Protein AF-A0A3Q8U109-F1 (afdb_monomer)

Organism: NCBI:txid312306

Radius of gyration: 13.74 Å; Cα contacts (8 Å, |Δi|>4): 102; chains: 1; bounding box: 30×37×34 Å

Nearest PDB structures (foldseek):
  9ir4-assembly1_A  TM=5.573E-01  e=6.163E-01  Henipavirus nipahense
  8zpv-assembly1_A  TM=5.635E-01  e=8.943E-01  Henipavirus nipahense
  9cgi-assembly1_A  TM=5.580E-01  e=9.515E-01  Henipavirus nipahense
  9ir3-assembly1_A  TM=5.574E-01  e=1.220E+00  Henipavirus nipahense

Secondary structure (DSSP, 8-state):
-------HHHHHHHHHHHHHHHS-HHHHHHHHHHHHHHHTT---PPEE-SSEEEEEETTEEEEEESS-TTSPPEEEEHHHHHHHHHHTT----

Sequence (93 aa):
MPRHAANPQSHDAGLLRWIGEAFTATERQHILVEALATRNNRLVDPYNSDDYRVTFEDEQVLIERHDEKDRPAVRVPLDVFIAALRAGQQPGA

Mean predicted aligned error: 8.63 Å

Foldseek 3Di:
DDDPPPPVVVVLVVVLVCCLVPPDLVRLVVVLVQLVCLQVVDDDDWDDDPQWIWDDDNQWIWIGGPVDPPDHTDIDGSVSSNVSSVVSNDDDD

Solvent-accessible surface area (backbone atoms only — not comparable to full-atom values): 5507 Å² total; per-residue (Å²): 133,85,77,78,73,79,52,65,69,60,55,52,54,52,47,40,49,43,54,57,74,74,40,52,77,66,51,42,54,52,52,42,53,46,51,54,38,31,70,70,77,38,94,58,79,60,50,76,56,90,59,35,34,40,36,73,47,88,65,32,32,38,40,37,52,61,85,43,88,86,57,78,62,46,76,42,47,38,70,58,50,49,51,40,45,54,61,66,62,59,72,82,130

Structure (mmCIF, N/CA/C/O backbone):
data_AF-A0A3Q8U109-F1
#
_entry.id   AF-A0A3Q8U109-F1
#
loop_
_atom_site.group_PDB
_atom_site.id
_atom_site.type_symbol
_atom_site.label_atom_id
_atom_site.label_alt_id
_atom_site.label_comp_id
_atom_site.label_asym_id
_atom_site.label_entity_id
_atom_site.label_seq_id
_atom_site.pdbx_PDB_ins_code
_atom_site.Cartn_x
_atom_site.Cartn_y
_atom_site.Cartn_z
_atom_site.occupancy
_atom_site.B_iso_or_equiv
_atom_site.auth_seq_id
_atom_site.auth_comp_id
_atom_site.auth_asym_id
_atom_site.auth_atom_id
_atom_site.pdbx_PDB_model_num
ATOM 1 N N . MET A 1 1 ? -5.834 -28.767 -22.967 1.00 41.62 1 MET A N 1
ATOM 2 C CA . MET A 1 1 ? -5.305 -27.437 -22.603 1.00 41.62 1 MET A CA 1
ATOM 3 C C . MET A 1 1 ? -5.346 -27.308 -21.083 1.00 41.62 1 MET A C 1
ATOM 5 O O . MET A 1 1 ? -6.448 -27.178 -20.555 1.00 41.62 1 MET A O 1
ATOM 9 N N . PRO A 1 2 ? -4.226 -27.445 -20.353 1.00 39.81 2 PRO A N 1
ATOM 10 C CA . PRO A 1 2 ? -4.243 -27.235 -18.911 1.00 39.81 2 PRO A CA 1
ATOM 11 C C . PRO A 1 2 ? -4.446 -25.739 -18.648 1.00 39.81 2 PRO A C 1
ATOM 13 O O . PRO A 1 2 ? -3.653 -24.904 -19.075 1.00 39.81 2 PRO A O 1
ATOM 16 N N . ARG A 1 3 ? -5.558 -25.396 -17.993 1.00 44.34 3 ARG A N 1
ATOM 17 C CA . ARG A 1 3 ? -5.782 -24.059 -17.443 1.00 44.34 3 ARG A CA 1
ATOM 18 C C . ARG A 1 3 ? -4.727 -23.867 -16.357 1.00 44.34 3 ARG A C 1
ATOM 20 O O . ARG A 1 3 ? -4.799 -24.538 -15.332 1.00 44.34 3 ARG A O 1
ATOM 27 N N . HIS A 1 4 ? -3.737 -23.011 -16.605 1.00 38.00 4 HIS A N 1
ATOM 28 C CA . HIS A 1 4 ? -2.868 -22.499 -15.552 1.00 38.00 4 HIS A CA 1
ATOM 29 C C . HIS A 1 4 ? -3.779 -21.834 -14.521 1.00 38.00 4 HIS A C 1
ATOM 31 O O . HIS A 1 4 ? -4.272 -20.728 -14.734 1.00 38.00 4 HIS A O 1
ATOM 37 N N . ALA A 1 5 ? -4.051 -22.538 -13.425 1.00 41.56 5 ALA A N 1
ATOM 38 C CA . ALA A 1 5 ? -4.465 -21.887 -12.203 1.00 41.56 5 ALA A CA 1
ATOM 39 C C . ALA A 1 5 ? -3.341 -20.897 -11.884 1.00 41.56 5 ALA A C 1
ATOM 41 O O . ALA A 1 5 ? -2.217 -21.311 -11.600 1.00 41.56 5 ALA A O 1
ATOM 42 N N . ALA A 1 6 ? -3.608 -19.600 -12.039 1.00 37.47 6 ALA A N 1
ATOM 43 C CA . ALA A 1 6 ? -2.751 -18.569 -11.487 1.00 37.47 6 ALA A CA 1
ATOM 44 C C . ALA A 1 6 ? -2.716 -18.835 -9.981 1.00 37.47 6 ALA A C 1
ATOM 46 O O . ALA A 1 6 ? -3.685 -18.574 -9.275 1.00 37.47 6 ALA A O 1
ATOM 47 N N . ASN A 1 7 ? -1.656 -19.500 -9.529 1.00 35.41 7 ASN A N 1
ATOM 48 C CA . ASN A 1 7 ? -1.497 -19.887 -8.144 1.00 35.41 7 ASN A CA 1
ATOM 49 C C . ASN A 1 7 ? -1.443 -18.579 -7.333 1.00 35.41 7 ASN A C 1
ATOM 51 O O . ASN A 1 7 ? -0.534 -17.783 -7.587 1.00 35.41 7 ASN A O 1
ATOM 55 N N . PRO A 1 8 ? -2.388 -18.301 -6.416 1.00 46.12 8 PRO A N 1
ATOM 56 C CA . PRO A 1 8 ? -2.403 -17.040 -5.669 1.00 46.12 8 PRO A CA 1
ATOM 57 C C . PRO A 1 8 ? -1.075 -16.810 -4.927 1.00 46.12 8 PRO A C 1
ATOM 59 O O . PRO A 1 8 ? -0.540 -15.710 -4.967 1.00 46.12 8 PRO A O 1
ATOM 62 N N . GLN A 1 9 ? -0.429 -17.886 -4.455 1.00 43.00 9 GLN A N 1
ATOM 63 C CA . GLN A 1 9 ? 0.911 -17.845 -3.850 1.00 43.00 9 GLN A CA 1
ATOM 64 C C . GLN A 1 9 ? 2.016 -17.254 -4.743 1.00 43.00 9 GLN A C 1
ATOM 66 O O . GLN A 1 9 ? 2.984 -16.698 -4.228 1.00 43.00 9 GLN A O 1
ATOM 71 N N . SER A 1 10 ? 1.917 -17.375 -6.071 1.00 50.69 10 SER A N 1
ATOM 72 C CA . SER A 1 10 ? 2.894 -16.771 -6.988 1.00 50.69 10 SER A CA 1
ATOM 73 C C . SER A 1 10 ? 2.677 -15.264 -7.144 1.00 50.69 10 SER A C 1
ATOM 75 O O . SER A 1 10 ? 3.644 -14.538 -7.368 1.00 50.69 10 SER A O 1
ATOM 77 N N . HIS A 1 11 ? 1.436 -14.790 -6.981 1.00 52.88 11 HIS A N 1
ATOM 78 C CA . HIS A 1 11 ? 1.132 -13.361 -6.914 1.00 52.88 11 HIS A CA 1
ATOM 79 C C . HIS A 1 11 ? 1.628 -12.752 -5.597 1.00 52.88 11 HIS A C 1
ATOM 81 O O . HIS A 1 11 ? 2.255 -11.697 -5.635 1.00 52.88 11 HIS A O 1
ATOM 87 N N . ASP A 1 12 ? 1.440 -13.440 -4.466 1.00 57.41 12 ASP A N 1
ATOM 88 C CA . ASP A 1 12 ? 1.899 -12.976 -3.148 1.00 57.41 12 ASP A CA 1
ATOM 89 C C . ASP A 1 12 ? 3.429 -12.854 -3.065 1.00 57.41 12 ASP A C 1
ATOM 91 O O . ASP A 1 12 ? 3.956 -11.834 -2.623 1.00 57.41 12 ASP A O 1
ATOM 95 N N . ALA A 1 13 ? 4.169 -13.862 -3.541 1.00 63.75 13 ALA A N 1
ATOM 96 C CA . ALA A 1 13 ? 5.634 -13.830 -3.540 1.00 63.75 13 ALA A CA 1
ATOM 97 C C . ALA A 1 13 ? 6.207 -12.771 -4.501 1.00 63.75 13 ALA A C 1
ATOM 99 O O . ALA A 1 13 ? 7.202 -12.117 -4.182 1.00 63.75 13 ALA A O 1
ATOM 100 N N . GLY A 1 14 ? 5.574 -12.579 -5.664 1.00 67.94 14 GLY A N 1
ATOM 101 C CA . GLY A 1 14 ? 5.946 -11.530 -6.615 1.00 67.94 14 GLY A CA 1
ATOM 102 C C . GLY A 1 14 ? 5.688 -10.126 -6.066 1.00 67.94 14 GLY A C 1
ATOM 103 O O . GLY A 1 14 ? 6.533 -9.246 -6.218 1.00 67.94 14 GLY A O 1
ATOM 104 N N . LEU A 1 15 ? 4.566 -9.939 -5.366 1.00 70.06 15 LEU A N 1
ATOM 105 C CA . LEU A 1 15 ? 4.221 -8.694 -4.684 1.00 70.06 15 LEU A CA 1
ATOM 106 C C . LEU A 1 15 ? 5.194 -8.382 -3.542 1.00 70.06 15 LEU A C 1
ATOM 108 O O . LEU A 1 15 ? 5.707 -7.273 -3.475 1.00 70.06 15 LEU A O 1
ATOM 112 N N . LEU A 1 16 ? 5.472 -9.352 -2.666 1.00 68.12 16 LEU A N 1
ATOM 113 C CA . LEU A 1 16 ? 6.422 -9.213 -1.556 1.00 68.12 16 LEU A CA 1
ATOM 114 C C . LEU A 1 16 ? 7.804 -8.790 -2.044 1.00 68.12 16 LEU A C 1
ATOM 116 O O . LEU A 1 16 ? 8.410 -7.866 -1.503 1.00 68.12 16 LEU A O 1
ATOM 120 N N . ARG A 1 17 ? 8.290 -9.463 -3.091 1.00 71.25 17 ARG A N 1
ATOM 121 C CA . ARG A 1 17 ? 9.562 -9.133 -3.722 1.00 71.25 17 ARG A CA 1
ATOM 122 C C . ARG A 1 17 ? 9.531 -7.719 -4.301 1.00 71.25 17 ARG A C 1
ATOM 124 O O . ARG A 1 17 ? 10.458 -6.956 -4.057 1.00 71.25 17 ARG A O 1
ATOM 131 N N . TRP A 1 18 ? 8.457 -7.355 -4.996 1.00 75.19 18 TRP A N 1
ATOM 132 C CA . TRP A 1 18 ? 8.310 -6.022 -5.567 1.00 75.19 18 TRP A CA 1
ATOM 133 C C . TRP A 1 18 ? 8.240 -4.929 -4.494 1.00 75.19 18 TRP A C 1
ATOM 135 O O . TRP A 1 18 ? 8.980 -3.968 -4.597 1.00 75.19 18 TRP A O 1
ATOM 145 N N . ILE A 1 19 ? 7.463 -5.085 -3.417 1.00 74.88 19 ILE A N 1
ATOM 146 C CA . ILE A 1 19 ? 7.456 -4.150 -2.271 1.00 74.88 19 ILE A CA 1
ATOM 147 C C . ILE A 1 19 ? 8.851 -4.077 -1.624 1.00 74.88 19 ILE A C 1
ATOM 149 O O . ILE A 1 19 ? 9.292 -3.024 -1.162 1.00 74.88 19 ILE A O 1
ATOM 153 N N . GLY A 1 20 ? 9.560 -5.206 -1.586 1.00 69.44 20 GLY A N 1
ATOM 154 C CA . GLY A 1 20 ? 10.950 -5.313 -1.151 1.00 69.44 20 GLY A CA 1
ATOM 155 C C . GLY A 1 20 ? 11.912 -4.446 -1.970 1.00 69.44 20 GLY A C 1
ATOM 156 O O . GLY A 1 20 ? 12.748 -3.749 -1.390 1.00 69.44 20 GLY A O 1
ATOM 157 N N . GLU A 1 21 ? 11.778 -4.497 -3.296 1.00 74.81 21 GLU A N 1
ATOM 158 C CA . GLU A 1 21 ? 12.667 -3.860 -4.277 1.00 74.81 21 GLU A CA 1
ATOM 159 C C . GLU A 1 21 ? 12.267 -2.410 -4.613 1.00 74.81 21 GLU A C 1
ATOM 161 O O . GLU A 1 21 ? 13.143 -1.575 -4.810 1.00 74.81 21 GLU A O 1
ATOM 166 N N . ALA A 1 22 ? 10.969 -2.108 -4.668 1.00 72.19 22 ALA A N 1
ATOM 167 C CA . ALA A 1 22 ? 10.424 -0.832 -5.127 1.00 72.19 22 ALA A CA 1
ATOM 168 C C . ALA A 1 22 ? 10.256 0.194 -4.004 1.00 72.19 22 ALA A C 1
ATOM 170 O O . ALA A 1 22 ? 10.352 1.387 -4.263 1.00 72.19 22 ALA A O 1
ATOM 171 N N . PHE A 1 23 ?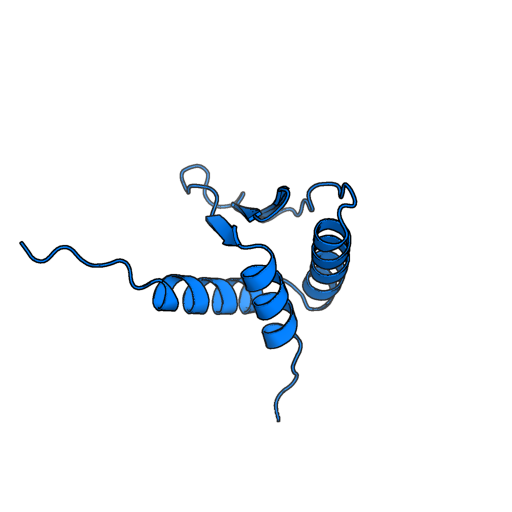 9.977 -0.242 -2.769 1.00 81.06 23 PHE A N 1
ATOM 172 C CA . PHE A 1 23 ? 9.716 0.688 -1.671 1.00 81.06 23 PHE A CA 1
ATOM 173 C C . PHE A 1 23 ? 10.966 0.827 -0.813 1.00 81.06 23 PHE A C 1
ATOM 175 O O . PHE A 1 23 ? 11.524 -0.160 -0.320 1.00 81.06 23 PHE A O 1
ATOM 182 N N . THR A 1 24 ? 11.375 2.059 -0.540 1.00 82.94 24 THR A N 1
ATOM 183 C CA . THR A 1 24 ? 12.378 2.322 0.489 1.00 82.94 24 THR A CA 1
ATOM 184 C C . THR A 1 24 ? 11.838 1.965 1.878 1.00 82.94 24 THR A C 1
ATOM 186 O O . THR A 1 24 ? 10.634 1.834 2.107 1.00 82.94 24 THR A O 1
ATOM 189 N N . ALA A 1 25 ? 12.733 1.813 2.859 1.00 80.06 25 ALA A N 1
ATOM 190 C CA . ALA A 1 25 ? 12.333 1.547 4.244 1.00 80.06 25 ALA A CA 1
ATOM 191 C C . ALA A 1 25 ? 11.374 2.620 4.802 1.00 80.06 25 ALA A C 1
ATOM 193 O O . ALA A 1 25 ? 10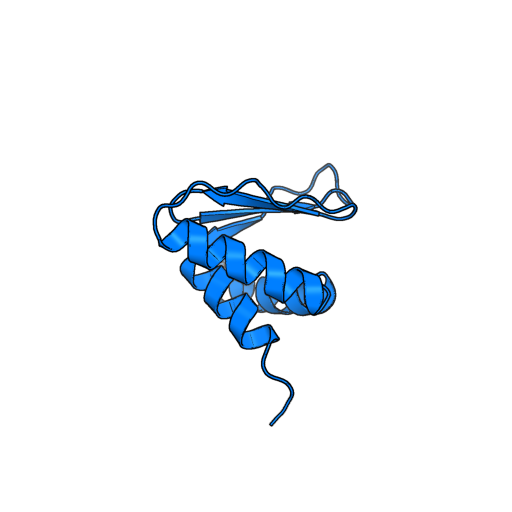.433 2.284 5.523 1.00 80.06 25 ALA A O 1
ATOM 194 N N . THR A 1 26 ? 11.581 3.884 4.422 1.00 83.94 26 THR A N 1
ATOM 195 C CA . THR A 1 26 ? 10.736 5.018 4.816 1.00 83.94 26 THR A CA 1
ATOM 196 C C . THR A 1 26 ? 9.356 4.948 4.167 1.00 83.94 26 THR A C 1
ATOM 198 O O . THR A 1 26 ? 8.351 5.080 4.864 1.00 83.94 26 THR A O 1
ATOM 201 N N . GLU A 1 27 ? 9.288 4.688 2.858 1.00 86.06 27 GLU A N 1
ATOM 202 C CA . GLU A 1 27 ? 8.016 4.540 2.136 1.00 86.06 27 GLU A CA 1
ATOM 203 C C . GLU A 1 27 ? 7.211 3.365 2.683 1.00 86.06 27 GLU A C 1
ATOM 205 O O . GLU A 1 27 ? 6.031 3.517 2.981 1.00 86.06 27 GLU A O 1
ATOM 210 N N . ARG A 1 28 ? 7.858 2.221 2.941 1.00 85.12 28 ARG A N 1
ATOM 211 C CA . ARG A 1 28 ? 7.200 1.066 3.570 1.00 85.12 28 ARG A CA 1
ATOM 212 C C . ARG A 1 28 ? 6.552 1.422 4.899 1.00 85.12 28 ARG A C 1
ATOM 214 O O . ARG A 1 28 ? 5.426 1.005 5.153 1.00 85.12 28 ARG A O 1
ATOM 221 N N . GLN A 1 29 ? 7.254 2.163 5.755 1.00 86.38 29 GLN A N 1
ATOM 222 C CA . GLN A 1 29 ? 6.708 2.559 7.049 1.00 86.38 29 GLN A CA 1
ATOM 223 C C . GLN A 1 29 ? 5.532 3.529 6.889 1.00 86.38 29 GLN A C 1
ATOM 225 O O . GLN A 1 29 ? 4.528 3.363 7.578 1.00 86.38 29 GLN A O 1
ATOM 230 N N . HIS A 1 30 ? 5.637 4.502 5.981 1.00 88.06 30 HIS A N 1
ATOM 231 C CA . HIS A 1 30 ? 4.560 5.451 5.702 1.00 88.06 30 HIS A CA 1
ATOM 232 C C . HIS A 1 30 ? 3.313 4.722 5.180 1.00 88.06 30 HIS A C 1
ATOM 234 O O . HIS A 1 30 ? 2.254 4.779 5.803 1.00 88.06 30 HIS A O 1
ATOM 240 N N . ILE A 1 31 ? 3.473 3.939 4.116 1.00 89.00 31 ILE A N 1
ATOM 241 C CA . ILE A 1 31 ? 2.396 3.184 3.473 1.00 89.00 31 ILE A CA 1
ATOM 242 C C . ILE A 1 31 ? 1.776 2.179 4.455 1.00 89.00 31 ILE A C 1
ATOM 244 O O . ILE A 1 31 ? 0.564 1.980 4.449 1.00 89.00 31 ILE A O 1
ATOM 248 N N . LEU A 1 32 ? 2.561 1.574 5.356 1.00 89.62 32 LEU A N 1
ATOM 249 C CA . LEU A 1 32 ? 2.028 0.704 6.408 1.00 89.62 32 LEU A CA 1
ATOM 250 C C . LEU A 1 32 ? 1.130 1.465 7.393 1.00 89.62 32 LEU A C 1
ATOM 252 O O . LEU A 1 32 ? 0.103 0.928 7.810 1.00 89.62 32 LEU A O 1
ATOM 256 N N . VAL A 1 33 ? 1.495 2.688 7.782 1.00 89.88 33 VAL A N 1
ATOM 257 C CA . VAL A 1 33 ? 0.659 3.520 8.662 1.00 89.88 33 VAL A CA 1
ATOM 258 C C . VAL A 1 33 ? -0.669 3.855 7.980 1.00 89.88 33 VAL A C 1
ATOM 260 O O . VAL A 1 33 ? -1.718 3.724 8.612 1.00 89.88 33 VAL A O 1
ATOM 263 N N . GLU A 1 34 ? -0.647 4.206 6.695 1.00 89.94 34 GLU A N 1
ATOM 264 C CA . GLU A 1 34 ? -1.860 4.494 5.917 1.00 89.94 34 GLU A CA 1
ATOM 265 C C . GLU A 1 34 ? -2.722 3.246 5.696 1.00 89.94 34 GLU A C 1
ATOM 267 O O . GLU A 1 34 ? -3.937 3.282 5.899 1.00 89.94 34 GLU A O 1
ATOM 272 N N . ALA A 1 35 ? -2.105 2.099 5.405 1.00 88.56 35 ALA A N 1
ATOM 273 C CA . ALA A 1 35 ? -2.803 0.822 5.282 1.00 88.56 35 ALA A CA 1
ATOM 274 C C . ALA A 1 35 ? -3.516 0.439 6.591 1.00 88.56 35 ALA A C 1
ATOM 276 O O . ALA A 1 35 ? -4.673 0.013 6.595 1.00 88.56 35 ALA A O 1
ATOM 277 N N . LEU A 1 36 ? -2.849 0.632 7.735 1.00 89.56 36 LEU A N 1
ATOM 278 C CA . LEU A 1 36 ? -3.446 0.397 9.050 1.00 89.56 36 LEU A CA 1
ATOM 279 C C . LEU A 1 36 ? -4.553 1.406 9.373 1.00 89.56 36 LEU A C 1
ATOM 281 O O . LEU A 1 36 ? -5.534 1.030 10.013 1.00 89.56 36 LEU A O 1
ATOM 285 N N . ALA A 1 37 ? -4.426 2.664 8.948 1.00 88.88 37 ALA A N 1
ATOM 286 C CA . ALA A 1 37 ? -5.487 3.656 9.094 1.00 88.88 37 ALA A CA 1
ATOM 287 C C . ALA A 1 37 ? -6.719 3.281 8.253 1.00 88.88 37 ALA A C 1
ATOM 289 O O . ALA A 1 37 ? -7.822 3.258 8.801 1.00 88.88 37 ALA A O 1
ATOM 290 N N . THR A 1 38 ? -6.523 2.872 6.995 1.00 87.81 38 THR A N 1
ATOM 291 C CA . THR A 1 38 ? -7.580 2.352 6.106 1.00 87.81 38 THR A CA 1
ATOM 292 C C . THR A 1 38 ? -8.340 1.212 6.769 1.00 87.81 38 THR A C 1
ATOM 294 O O . THR A 1 38 ? -9.560 1.257 6.883 1.00 87.81 38 THR A O 1
ATOM 297 N N . ARG A 1 39 ? -7.614 0.232 7.326 1.00 86.50 39 ARG A N 1
ATOM 298 C CA . ARG A 1 39 ? -8.204 -0.920 8.028 1.00 86.50 39 ARG A CA 1
ATOM 299 C C . ARG A 1 39 ? -9.060 -0.520 9.234 1.00 86.50 39 ARG A C 1
ATOM 301 O O . ARG A 1 39 ? -9.967 -1.248 9.616 1.00 86.50 39 ARG A O 1
ATOM 308 N N . ASN A 1 40 ? -8.777 0.626 9.853 1.00 86.94 40 ASN A N 1
ATOM 309 C CA . ASN A 1 40 ? -9.591 1.196 10.931 1.00 86.94 40 ASN A CA 1
ATOM 310 C C . ASN A 1 40 ? -10.741 2.073 10.402 1.00 86.94 40 ASN A C 1
ATOM 312 O O . ASN A 1 40 ? -11.258 2.920 11.133 1.00 86.94 40 ASN A O 1
ATOM 316 N N . ASN A 1 41 ? -11.137 1.876 9.144 1.00 80.06 41 ASN A N 1
ATOM 317 C CA . ASN A 1 41 ? -12.203 2.596 8.462 1.00 80.06 41 ASN A CA 1
ATOM 318 C C . ASN A 1 41 ? -11.963 4.115 8.380 1.00 80.06 41 ASN A C 1
ATOM 320 O O . ASN A 1 41 ? -12.903 4.914 8.413 1.00 80.06 41 ASN A O 1
ATOM 324 N N . ARG A 1 42 ? -10.691 4.535 8.323 1.00 79.06 42 ARG A N 1
ATOM 325 C CA . ARG A 1 42 ? -10.326 5.924 8.024 1.00 79.06 42 ARG A CA 1
ATOM 326 C C . ARG A 1 42 ? -10.064 6.079 6.537 1.00 79.06 42 ARG A C 1
ATOM 328 O O . ARG A 1 42 ? -9.281 5.332 5.966 1.00 79.06 42 ARG A O 1
ATOM 335 N N . LEU A 1 43 ? -10.651 7.123 5.961 1.00 78.62 43 LEU A N 1
ATOM 336 C CA . LEU A 1 43 ? -10.252 7.630 4.655 1.00 78.62 43 LEU A CA 1
ATOM 337 C C . LEU A 1 43 ? -8.786 8.061 4.722 1.00 78.62 43 LEU A C 1
ATOM 339 O O . LEU A 1 43 ? -8.417 8.880 5.568 1.00 78.62 43 LEU A O 1
ATOM 343 N N . VAL A 1 44 ? -7.977 7.491 3.840 1.00 83.62 44 VAL A N 1
ATOM 344 C CA . VAL A 1 44 ? -6.599 7.905 3.594 1.00 83.62 44 VAL A CA 1
ATOM 345 C C . VAL A 1 44 ? -6.484 8.362 2.152 1.00 83.62 44 VAL A C 1
ATOM 347 O O . VAL A 1 44 ? -7.169 7.843 1.265 1.00 83.62 44 VAL A O 1
ATOM 350 N N . ASP A 1 45 ? -5.636 9.354 1.927 1.00 85.31 45 ASP A N 1
ATOM 351 C CA . ASP A 1 45 ? -5.308 9.773 0.578 1.00 85.31 45 ASP A CA 1
ATOM 352 C C . ASP A 1 45 ? -4.468 8.690 -0.118 1.00 85.31 45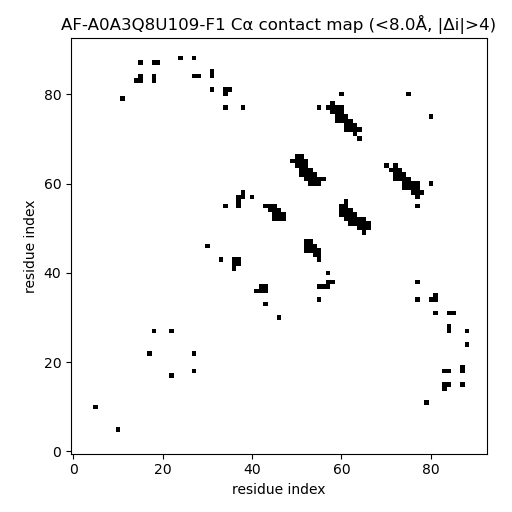 ASP A C 1
ATOM 354 O O . ASP A 1 45 ? -3.742 7.936 0.535 1.00 85.31 45 ASP A O 1
ATOM 358 N N . PRO A 1 46 ? -4.570 8.565 -1.451 1.00 87.56 46 PRO A N 1
ATOM 359 C CA . PRO A 1 46 ? -3.692 7.679 -2.192 1.00 87.56 46 PRO A CA 1
ATOM 360 C C . PRO A 1 46 ? -2.245 8.161 -2.061 1.00 87.56 46 PRO A C 1
ATOM 362 O O . PRO A 1 46 ? -1.934 9.320 -2.345 1.00 87.56 46 PRO A O 1
ATOM 365 N N . TYR A 1 47 ? -1.353 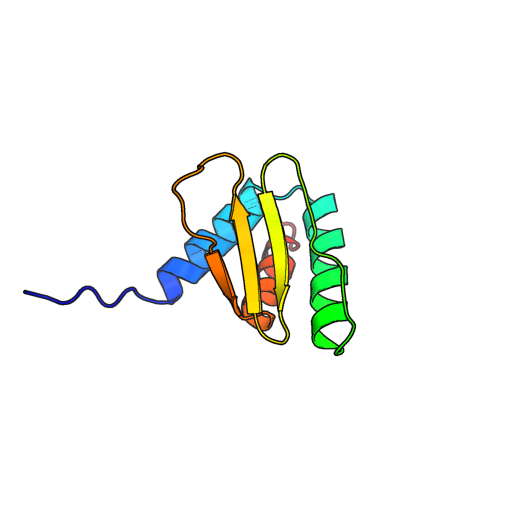7.247 -1.699 1.00 87.38 47 TYR A N 1
ATOM 366 C CA . TYR A 1 47 ? 0.075 7.505 -1.687 1.00 87.38 47 TYR A CA 1
ATOM 367 C C . TYR A 1 47 ? 0.576 7.619 -3.127 1.00 87.38 47 TYR A C 1
ATOM 369 O O . TYR A 1 47 ? 0.361 6.718 -3.936 1.00 87.38 47 TYR A O 1
ATOM 377 N N . ASN A 1 48 ? 1.238 8.721 -3.465 1.00 88.12 48 ASN A N 1
ATOM 378 C CA . ASN A 1 48 ? 1.720 8.973 -4.817 1.00 88.12 48 ASN A CA 1
ATOM 379 C C . ASN A 1 48 ? 3.224 9.249 -4.800 1.00 88.12 48 ASN A C 1
ATOM 381 O O . ASN A 1 48 ? 3.669 10.193 -4.147 1.00 88.12 48 ASN A O 1
ATOM 385 N N . SER A 1 49 ? 3.978 8.433 -5.527 1.00 84.44 49 SER A N 1
ATOM 386 C CA . SER A 1 49 ? 5.415 8.566 -5.749 1.00 84.44 49 SER A CA 1
ATOM 387 C C . SER A 1 4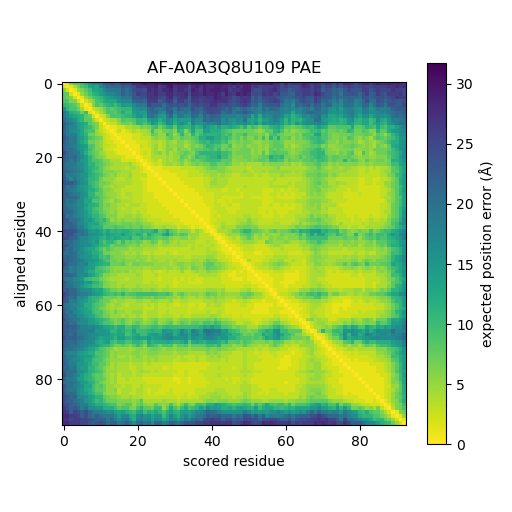9 ? 5.688 8.741 -7.246 1.00 84.44 49 SER A C 1
ATOM 389 O O . SER A 1 49 ? 4.796 8.574 -8.083 1.00 84.44 49 SER A O 1
ATOM 391 N N . ASP A 1 50 ? 6.922 9.084 -7.605 1.00 83.38 50 ASP A N 1
ATOM 392 C CA . ASP A 1 50 ? 7.320 9.254 -9.005 1.00 83.38 50 ASP A CA 1
ATOM 393 C C . ASP A 1 50 ? 7.148 7.947 -9.802 1.00 83.38 50 ASP A C 1
ATOM 395 O O . ASP A 1 50 ? 6.651 7.965 -10.930 1.00 83.38 50 ASP A O 1
ATOM 399 N N . ASP A 1 51 ? 7.461 6.803 -9.188 1.00 82.88 51 ASP A N 1
ATOM 400 C CA . ASP A 1 51 ? 7.446 5.488 -9.840 1.00 82.88 51 ASP A CA 1
ATOM 401 C C . ASP A 1 51 ? 6.100 4.750 -9.744 1.00 82.88 51 ASP A C 1
ATOM 403 O O . ASP A 1 51 ? 5.773 3.917 -10.596 1.00 82.88 51 ASP A O 1
ATOM 407 N N . TYR A 1 52 ? 5.309 5.015 -8.704 1.00 85.19 52 TYR A N 1
ATOM 408 C CA . TYR A 1 52 ? 4.072 4.285 -8.440 1.00 85.19 52 TYR A CA 1
ATOM 409 C C . TYR A 1 52 ? 3.083 5.080 -7.586 1.00 85.19 52 TYR A C 1
ATOM 411 O O . TYR A 1 52 ? 3.447 5.962 -6.811 1.00 85.19 52 TYR A O 1
ATOM 419 N N . ARG A 1 53 ? 1.815 4.686 -7.669 1.00 88.31 53 ARG A N 1
ATOM 420 C CA . ARG A 1 53 ? 0.714 5.179 -6.851 1.00 88.31 53 ARG A CA 1
ATOM 421 C C . ARG A 1 53 ? 0.043 4.017 -6.128 1.00 88.31 53 ARG A C 1
ATOM 423 O O . ARG A 1 53 ? -0.274 3.001 -6.739 1.00 88.31 53 ARG A O 1
ATOM 430 N N . VAL A 1 54 ? -0.199 4.176 -4.832 1.00 90.31 54 VAL A N 1
ATOM 431 C CA . VAL A 1 54 ? -0.919 3.225 -3.984 1.00 90.31 54 VAL A CA 1
ATOM 432 C C . VAL A 1 54 ? -2.240 3.853 -3.558 1.00 90.31 54 VAL A C 1
ATOM 434 O O . VAL A 1 54 ? -2.263 4.854 -2.851 1.00 90.31 54 VAL A O 1
ATOM 437 N N . THR A 1 55 ? -3.351 3.268 -3.984 1.00 91.50 55 THR A N 1
ATOM 438 C CA . THR A 1 55 ? -4.697 3.689 -3.589 1.00 91.50 55 THR A CA 1
ATOM 439 C C . THR A 1 55 ? -5.286 2.656 -2.645 1.00 91.50 55 THR A C 1
ATOM 441 O O . THR A 1 55 ? -5.301 1.466 -2.956 1.00 91.50 55 THR A O 1
ATOM 444 N N . PHE A 1 56 ? -5.785 3.112 -1.503 1.00 89.31 56 PHE A N 1
ATOM 445 C CA . PHE A 1 56 ? -6.452 2.269 -0.523 1.00 89.31 56 PHE A CA 1
ATOM 446 C C . PHE A 1 56 ? -7.968 2.325 -0.740 1.00 89.31 56 PHE A C 1
ATOM 448 O O . PHE A 1 56 ? -8.586 3.379 -0.612 1.00 89.31 56 PHE A O 1
ATOM 455 N N . GLU A 1 57 ? -8.557 1.188 -1.087 1.00 86.06 57 GLU A N 1
ATOM 456 C CA . GLU A 1 57 ? -10.000 0.950 -1.093 1.00 86.06 57 GLU A CA 1
ATOM 457 C C . GLU A 1 57 ? -10.361 0.089 0.127 1.00 86.06 57 GLU A C 1
ATOM 459 O O . GLU A 1 57 ? -9.530 -0.679 0.598 1.00 86.06 57 GLU A O 1
ATOM 464 N N . ASP A 1 58 ? -11.590 0.214 0.636 1.00 81.75 58 ASP A N 1
ATOM 465 C CA . ASP A 1 58 ? -12.123 -0.415 1.867 1.00 81.75 58 ASP A CA 1
ATOM 466 C C . ASP A 1 58 ? -11.372 -1.686 2.340 1.00 81.75 58 ASP A C 1
ATOM 468 O O . ASP A 1 58 ? -10.767 -1.708 3.413 1.00 81.75 58 ASP A O 1
ATOM 472 N N . GLU A 1 59 ? -11.320 -2.715 1.485 1.00 87.31 59 GLU A N 1
ATOM 473 C CA . GLU A 1 59 ? -10.656 -4.000 1.751 1.00 87.31 59 GLU A CA 1
ATOM 474 C C . GLU A 1 59 ? -9.529 -4.335 0.753 1.00 87.31 59 GLU A C 1
ATOM 476 O O . GLU A 1 59 ? -8.974 -5.439 0.767 1.00 87.31 59 GLU A O 1
ATOM 481 N N . GLN A 1 60 ? -9.187 -3.415 -0.150 1.00 88.06 60 GLN A N 1
ATOM 482 C CA . GLN A 1 60 ? -8.254 -3.654 -1.252 1.00 88.06 60 GLN A CA 1
ATOM 483 C C . GLN A 1 60 ? -7.250 -2.518 -1.407 1.00 88.06 60 GLN A C 1
ATOM 485 O O . GLN A 1 60 ? -7.509 -1.365 -1.110 1.00 88.06 60 GLN A O 1
ATOM 490 N N . VAL A 1 61 ? -6.082 -2.835 -1.939 1.00 89.38 61 VAL A N 1
ATOM 491 C CA . VAL A 1 61 ? -5.069 -1.853 -2.299 1.00 89.38 61 VAL A CA 1
ATOM 492 C C . VAL A 1 61 ? -4.801 -1.983 -3.782 1.00 89.38 61 VAL A C 1
ATOM 494 O O . VAL A 1 61 ? -4.539 -3.081 -4.280 1.00 89.38 61 VAL A O 1
ATOM 497 N N . LEU A 1 62 ? -4.887 -0.862 -4.489 1.00 89.19 62 LEU A N 1
ATOM 498 C CA . LEU A 1 62 ? -4.469 -0.754 -5.876 1.00 89.19 62 LEU A CA 1
ATOM 499 C C . LEU A 1 62 ? -3.088 -0.149 -5.932 1.00 89.19 62 LEU A C 1
ATOM 501 O O . LEU A 1 62 ? -2.817 0.868 -5.305 1.00 89.19 62 LEU A O 1
ATOM 505 N N . ILE A 1 63 ? -2.240 -0.766 -6.731 1.00 86.94 63 ILE A N 1
ATOM 506 C CA . ILE A 1 63 ? -0.883 -0.319 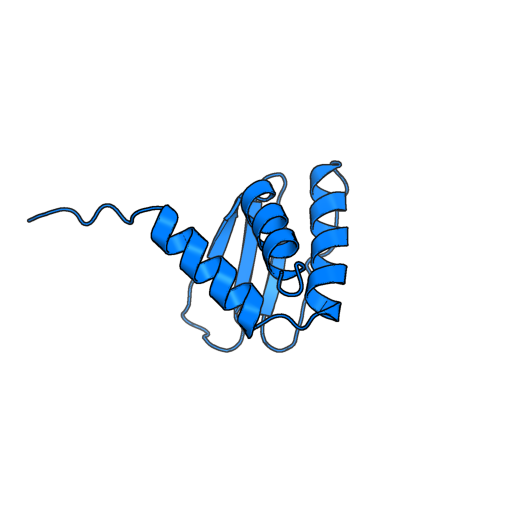-6.964 1.00 86.94 63 ILE A CA 1
ATOM 507 C C . ILE A 1 63 ? -0.751 -0.079 -8.462 1.00 86.94 63 ILE A C 1
ATOM 509 O O . ILE A 1 63 ? -0.768 -1.014 -9.266 1.00 86.94 63 ILE A O 1
ATOM 513 N N . GLU A 1 64 ? -0.649 1.185 -8.836 1.00 86.38 64 GLU A N 1
ATOM 514 C CA . GLU A 1 64 ? -0.445 1.646 -10.202 1.00 86.38 64 GLU A CA 1
ATOM 515 C C . GLU A 1 64 ? 1.032 1.982 -10.377 1.00 86.38 64 GLU A C 1
ATOM 517 O O . GLU A 1 64 ? 1.615 2.666 -9.544 1.00 86.38 64 GLU A O 1
ATOM 522 N N . ARG A 1 65 ? 1.660 1.500 -11.446 1.00 82.19 65 ARG A N 1
ATOM 523 C CA . ARG A 1 65 ? 3.052 1.829 -11.762 1.00 82.19 65 ARG A CA 1
ATOM 524 C C . ARG A 1 65 ? 3.077 2.876 -12.864 1.00 82.19 65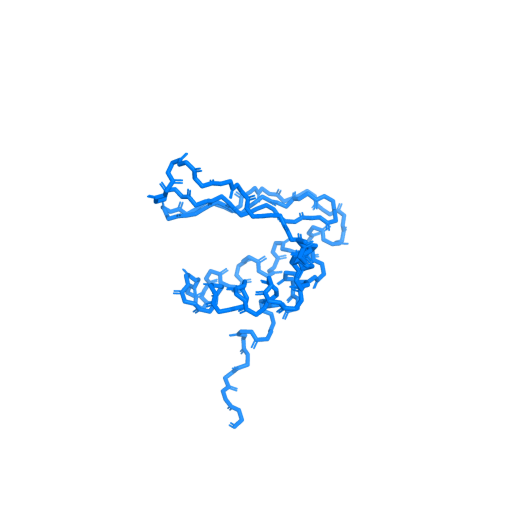 ARG A C 1
ATOM 526 O O . ARG A 1 65 ? 2.413 2.697 -13.880 1.00 82.19 65 ARG A O 1
ATOM 533 N N . HIS A 1 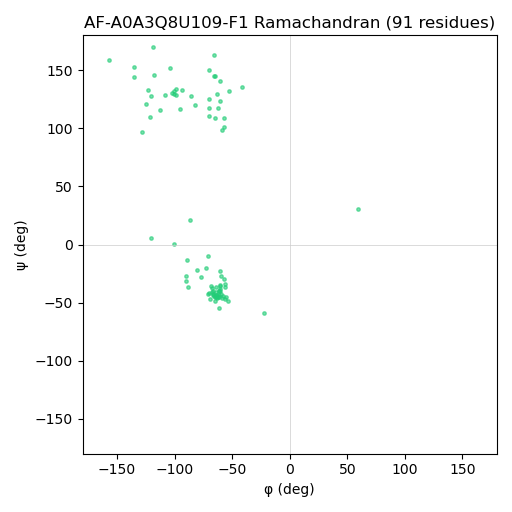66 ? 3.830 3.951 -12.674 1.00 80.00 66 HIS A N 1
ATOM 534 C CA . HIS A 1 66 ? 3.953 5.011 -13.675 1.00 80.00 66 HIS A CA 1
ATOM 535 C C . HIS A 1 66 ? 4.944 4.657 -14.788 1.00 80.00 66 HIS A C 1
ATOM 537 O O . HIS A 1 66 ? 4.847 5.203 -15.887 1.00 80.00 66 HIS A O 1
ATOM 543 N N . ASP A 1 67 ? 5.868 3.727 -14.528 1.00 73.19 67 ASP A N 1
ATOM 544 C CA . ASP A 1 67 ? 6.920 3.345 -15.473 1.00 73.19 67 ASP A CA 1
ATOM 545 C C . ASP A 1 67 ? 6.420 2.506 -16.667 1.00 73.19 67 ASP A C 1
ATOM 547 O O . ASP A 1 67 ? 7.047 2.498 -17.726 1.00 73.19 67 ASP A O 1
ATOM 551 N N . GLU A 1 68 ? 5.250 1.867 -16.550 1.00 68.50 68 GLU A N 1
ATOM 552 C CA . GLU A 1 68 ? 4.637 1.073 -17.620 1.00 68.50 68 GLU A CA 1
ATOM 553 C C . GLU A 1 68 ? 3.179 1.492 -17.858 1.00 68.50 68 GLU A C 1
ATOM 555 O O . GLU A 1 68 ? 2.252 1.008 -17.209 1.00 68.50 68 GLU A O 1
ATOM 560 N N . LYS A 1 69 ? 2.967 2.353 -18.859 1.00 62.25 69 LYS A N 1
ATOM 561 C CA . LYS A 1 69 ? 1.656 2.937 -19.200 1.00 62.25 69 LYS A CA 1
ATOM 562 C C . LYS A 1 69 ? 0.572 1.912 -19.588 1.00 62.25 69 LYS A C 1
ATOM 564 O O . LYS A 1 69 ? -0.611 2.216 -19.479 1.00 62.25 69 LYS A O 1
ATOM 569 N N . ASP A 1 70 ? 0.966 0.720 -20.037 1.00 70.31 70 ASP A N 1
ATOM 570 C CA . ASP A 1 70 ? 0.065 -0.360 -20.472 1.00 70.31 70 ASP A CA 1
ATOM 571 C C . ASP A 1 70 ? -0.128 -1.458 -19.412 1.00 70.31 70 ASP A C 1
ATOM 573 O O . ASP A 1 70 ? -0.850 -2.435 -19.638 1.00 70.31 70 ASP A O 1
ATOM 577 N N . ARG A 1 71 ? 0.512 -1.330 -18.243 1.00 70.12 71 ARG A N 1
ATOM 578 C CA . ARG A 1 71 ? 0.418 -2.346 -17.197 1.00 70.12 71 ARG A CA 1
ATOM 579 C C . ARG A 1 71 ? -0.817 -2.102 -16.327 1.00 70.12 71 ARG A C 1
ATOM 581 O O . ARG A 1 71 ? -0.985 -1.004 -15.800 1.00 70.12 71 ARG A O 1
ATOM 588 N N . PRO A 1 72 ? -1.684 -3.111 -16.132 1.00 74.62 72 PRO A N 1
ATOM 589 C CA . PRO A 1 72 ? -2.853 -2.949 -15.281 1.00 74.62 72 PRO A CA 1
ATOM 590 C C . PRO A 1 72 ? -2.440 -2.726 -13.823 1.00 74.62 72 PRO A C 1
ATOM 592 O O . PRO A 1 72 ? -1.481 -3.338 -13.342 1.00 74.62 72 PRO A O 1
ATOM 595 N N . ALA A 1 73 ? -3.214 -1.895 -13.120 1.00 82.06 73 ALA A N 1
ATOM 596 C CA . ALA A 1 73 ? -3.097 -1.718 -11.679 1.00 82.06 73 ALA A CA 1
ATOM 597 C C . ALA A 1 73 ? -3.162 -3.078 -10.973 1.00 82.06 73 ALA A C 1
ATOM 599 O O . ALA A 1 73 ? -4.048 -3.899 -11.237 1.00 82.06 73 ALA A O 1
ATOM 600 N N . VAL A 1 74 ? -2.224 -3.317 -10.063 1.00 83.81 74 VAL A N 1
ATOM 601 C CA . VAL A 1 74 ? -2.186 -4.538 -9.266 1.00 83.81 74 VAL A CA 1
ATOM 602 C C . VAL A 1 74 ? -3.141 -4.358 -8.095 1.00 83.81 74 VAL A C 1
ATOM 604 O O . VAL A 1 74 ? -2.968 -3.445 -7.294 1.00 83.81 74 VAL A O 1
ATOM 607 N N . ARG A 1 75 ? -4.154 -5.222 -8.003 1.00 86.19 75 ARG A N 1
ATOM 608 C CA . ARG A 1 75 ? -5.092 -5.251 -6.876 1.00 86.19 75 ARG A CA 1
ATOM 609 C C . ARG A 1 75 ? -4.705 -6.337 -5.897 1.00 86.19 75 ARG A C 1
ATOM 611 O O . ARG A 1 75 ? -4.547 -7.492 -6.295 1.00 86.19 75 ARG A O 1
ATOM 618 N N . VAL A 1 76 ? -4.592 -5.974 -4.629 1.00 86.38 76 VAL A N 1
ATOM 619 C CA . VAL A 1 76 ? -4.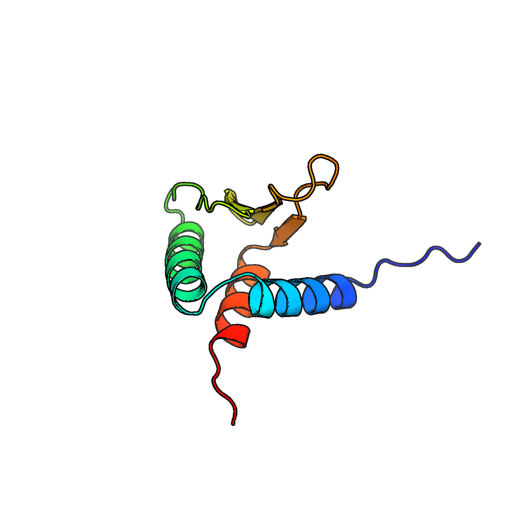235 -6.895 -3.549 1.00 86.38 76 VAL A CA 1
ATOM 620 C C . VAL A 1 76 ? -5.149 -6.666 -2.349 1.00 86.38 76 VAL A C 1
ATOM 622 O O . VAL A 1 76 ? -5.524 -5.525 -2.094 1.00 86.38 76 VAL A O 1
ATOM 625 N N . PRO A 1 77 ? -5.533 -7.706 -1.595 1.00 89.56 77 PRO A N 1
ATOM 626 C CA . PRO A 1 77 ? -6.286 -7.510 -0.360 1.00 89.56 77 PRO A CA 1
ATOM 627 C C . PRO A 1 77 ? -5.493 -6.671 0.648 1.00 89.56 77 PRO A C 1
ATOM 629 O O . PRO A 1 77 ? -4.284 -6.866 0.802 1.00 89.56 77 PRO A O 1
ATOM 632 N N . LEU A 1 78 ? -6.167 -5.778 1.374 1.00 88.00 78 LEU A N 1
ATOM 633 C CA . LEU A 1 78 ? -5.531 -4.883 2.342 1.00 88.00 78 LEU A CA 1
ATOM 634 C C . LEU A 1 78 ? -4.762 -5.651 3.427 1.00 88.00 78 LEU A C 1
ATOM 636 O O . LEU A 1 78 ? -3.613 -5.318 3.715 1.00 88.00 78 LEU A O 1
ATOM 640 N N . ASP A 1 79 ? -5.336 -6.722 3.982 1.00 87.94 79 ASP A N 1
ATOM 641 C CA . ASP A 1 79 ? -4.646 -7.549 4.981 1.00 87.94 79 ASP A CA 1
ATOM 642 C C . ASP A 1 79 ? -3.398 -8.246 4.412 1.00 87.94 79 ASP A C 1
ATOM 644 O O . ASP A 1 79 ? -2.379 -8.336 5.100 1.00 87.94 79 ASP A O 1
ATOM 648 N N . VAL A 1 80 ? -3.439 -8.686 3.148 1.00 86.31 80 VAL A N 1
ATOM 649 C CA . VAL A 1 80 ? -2.283 -9.286 2.456 1.00 86.31 80 VAL A CA 1
ATOM 650 C C . VAL A 1 80 ? -1.188 -8.241 2.255 1.00 86.31 80 VAL A C 1
ATOM 652 O O . VAL A 1 80 ? -0.019 -8.503 2.533 1.00 86.31 80 VAL A O 1
ATOM 655 N N . PHE A 1 81 ? -1.561 -7.033 1.837 1.00 87.56 81 PHE A N 1
ATOM 656 C CA . PHE A 1 81 ? -0.626 -5.930 1.647 1.00 87.56 81 PHE A CA 1
ATOM 657 C C . PHE A 1 81 ? 0.033 -5.493 2.961 1.00 87.56 81 PHE A C 1
ATOM 659 O O . PHE A 1 81 ? 1.251 -5.334 3.025 1.00 87.56 81 PHE A O 1
ATOM 666 N N . ILE A 1 82 ? -0.740 -5.383 4.045 1.00 88.56 82 ILE A N 1
ATOM 667 C CA . ILE A 1 82 ? -0.219 -5.090 5.389 1.00 88.56 82 ILE A CA 1
ATOM 668 C C . ILE A 1 82 ? 0.742 -6.189 5.849 1.00 88.56 82 ILE A C 1
ATOM 670 O O . ILE A 1 82 ? 1.815 -5.887 6.379 1.00 88.56 82 ILE A O 1
ATOM 674 N N . ALA A 1 83 ? 0.379 -7.461 5.654 1.00 86.38 83 ALA A N 1
ATOM 675 C CA . ALA A 1 83 ? 1.253 -8.582 5.981 1.00 86.38 83 ALA A CA 1
ATOM 676 C C . ALA A 1 83 ? 2.561 -8.514 5.180 1.00 86.38 83 ALA A C 1
ATOM 678 O O . ALA A 1 83 ? 3.634 -8.723 5.747 1.00 86.38 83 ALA A O 1
ATOM 679 N N . ALA A 1 84 ? 2.483 -8.138 3.902 1.00 83.88 84 ALA A N 1
ATOM 680 C CA . ALA A 1 84 ? 3.640 -7.989 3.037 1.00 83.88 84 ALA A CA 1
ATOM 681 C C . ALA A 1 84 ? 4.575 -6.851 3.461 1.00 83.88 84 ALA A C 1
ATOM 683 O O . ALA A 1 84 ? 5.789 -7.045 3.552 1.00 83.88 84 ALA A O 1
ATOM 684 N N . LEU A 1 85 ? 4.012 -5.693 3.810 1.00 85.19 85 LEU A N 1
ATOM 685 C CA . LEU A 1 85 ? 4.768 -4.560 4.341 1.00 85.19 85 LEU A CA 1
ATOM 686 C C . LEU A 1 85 ? 5.468 -4.908 5.661 1.00 85.19 85 LEU A C 1
ATOM 688 O O . LEU A 1 85 ? 6.624 -4.539 5.855 1.00 85.19 85 LEU A O 1
ATOM 692 N N . ARG A 1 86 ? 4.803 -5.657 6.551 1.00 84.31 86 ARG A N 1
ATOM 693 C CA . ARG A 1 86 ? 5.384 -6.107 7.829 1.00 84.31 86 ARG A CA 1
ATOM 694 C C . ARG A 1 86 ? 6.474 -7.159 7.646 1.00 84.31 86 ARG A C 1
ATOM 696 O O . ARG A 1 86 ? 7.506 -7.074 8.303 1.00 84.31 86 ARG A O 1
ATOM 703 N N . ALA A 1 87 ? 6.273 -8.123 6.749 1.00 79.19 87 ALA A N 1
ATOM 704 C CA . ALA A 1 87 ? 7.282 -9.131 6.430 1.00 79.19 87 ALA A CA 1
ATOM 705 C C . ALA A 1 87 ? 8.555 -8.488 5.852 1.00 79.19 87 ALA A C 1
ATOM 707 O O . ALA A 1 87 ? 9.660 -8.855 6.241 1.00 79.19 87 ALA A O 1
ATOM 708 N N . GLY A 1 88 ? 8.405 -7.470 4.997 1.00 65.25 88 GLY A N 1
ATOM 709 C CA . GLY A 1 88 ? 9.522 -6.683 4.466 1.00 65.25 88 GLY A CA 1
ATOM 710 C C . GLY A 1 88 ? 10.202 -5.751 5.481 1.00 65.25 88 GLY A C 1
ATOM 711 O O . GLY A 1 88 ? 11.257 -5.199 5.174 1.00 65.25 88 GLY A O 1
ATOM 712 N N . GLN A 1 89 ? 9.626 -5.561 6.676 1.00 63.56 89 GLN A N 1
ATOM 713 C CA . GLN A 1 89 ? 10.229 -4.790 7.768 1.00 63.56 89 GLN A CA 1
ATOM 714 C C . GLN A 1 89 ? 11.118 -5.620 8.696 1.00 63.56 89 GLN A C 1
ATOM 716 O O . GLN A 1 89 ? 11.844 -5.011 9.477 1.00 63.56 89 GLN A O 1
ATOM 721 N N . GLN A 1 90 ? 11.094 -6.959 8.647 1.00 53.31 90 GLN A N 1
ATOM 722 C CA . GLN A 1 90 ? 12.026 -7.761 9.443 1.00 53.31 90 GLN A CA 1
ATOM 723 C C . GLN A 1 90 ? 13.447 -7.600 8.876 1.00 53.31 90 GLN A C 1
ATOM 725 O O . GLN A 1 90 ? 13.722 -8.110 7.787 1.00 53.31 90 GLN A O 1
ATOM 730 N N . PRO A 1 91 ? 14.377 -6.932 9.591 1.00 45.41 91 PRO A N 1
ATOM 731 C CA . PRO A 1 91 ? 15.787 -7.139 9.317 1.00 45.41 91 PRO A CA 1
ATOM 732 C C . PRO A 1 91 ? 16.095 -8.596 9.684 1.00 45.41 91 PRO A C 1
ATOM 734 O O . PRO A 1 91 ? 15.478 -9.139 10.601 1.00 45.41 91 PRO A O 1
ATOM 737 N N . GLY A 1 92 ? 16.994 -9.238 8.939 1.00 42.09 92 GLY A N 1
ATOM 738 C CA . GLY A 1 92 ? 17.326 -10.652 9.111 1.00 42.09 92 GLY A CA 1
ATOM 739 C C . GLY A 1 92 ? 17.431 -11.095 10.575 1.00 42.09 92 GLY A C 1
ATOM 740 O O . GLY A 1 92 ? 18.033 -10.408 11.403 1.00 42.09 92 GLY A O 1
ATOM 741 N N . ALA A 1 93 ? 16.828 -12.249 10.861 1.00 34.28 93 ALA A N 1
ATOM 742 C CA . ALA A 1 93 ? 17.369 -13.144 11.875 1.00 34.28 93 ALA A CA 1
ATOM 743 C C . ALA A 1 93 ? 18.702 -13.715 11.371 1.00 34.28 93 ALA A C 1
ATOM 745 O O . ALA A 1 93 ? 18.808 -13.929 10.138 1.00 34.28 93 ALA A O 1
#

pLDDT: mean 75.56, std 16.21, range [34.28, 91.5]